Protein AF-A0A9P7EVM8-F1 (afdb_monomer_lite)

pLDDT: mean 77.23, std 13.48, range [41.94, 93.38]

Secondary structure (DSSP, 8-state):
-----PPP-----PPPPPHHHHHHHHSPPP--HHHHHHHH-TTS--GGGGGGGGSPSSP-PPPPP--HHHHHHHHHHHHHHTTTTS-----

Sequence (91 aa):
CKGSSKPPLISSQLPPLPRSLINLAVTSLPDGKLFHLASQSADNLDKSELPQWDNNPPYTMPPPSDTRAEVRFTENLVQVMHGRNSRLEKE

Organism: NCBI:txid1912936

Structure (mmCIF, N/CA/C/O backbone):
data_AF-A0A9P7EVM8-F1
#
_entry.id   AF-A0A9P7EVM8-F1
#
loop_
_atom_site.group_PDB
_atom_site.id
_atom_site.type_symbol
_atom_site.label_atom_id
_atom_site.label_alt_id
_atom_site.label_comp_id
_atom_site.label_asym_id
_atom_site.label_entity_id
_atom_site.label_seq_id
_atom_site.pdbx_PDB_ins_code
_atom_site.Cartn_x
_atom_site.Cartn_y
_atom_site.Cartn_z
_atom_site.occupancy
_atom_site.B_iso_or_equiv
_atom_site.auth_seq_id
_atom_site.auth_comp_id
_atom_site.auth_asym_id
_atom_site.auth_atom_id
_atom_site.pdbx_PDB_model_num
ATOM 1 N N . CYS A 1 1 ? 28.439 -46.772 -9.114 1.00 50.81 1 CYS A N 1
ATOM 2 C CA . CYS A 1 1 ? 28.223 -45.476 -8.437 1.00 50.81 1 CYS A CA 1
ATOM 3 C C . CYS A 1 1 ? 27.389 -44.568 -9.324 1.00 50.81 1 CYS A C 1
ATOM 5 O O . CYS A 1 1 ? 27.890 -44.169 -10.364 1.00 50.81 1 CYS A O 1
ATOM 7 N N . LYS A 1 2 ? 26.141 -44.287 -8.948 1.00 45.75 2 LYS A N 1
ATOM 8 C CA . LYS A 1 2 ? 25.384 -43.081 -9.326 1.00 45.75 2 LYS A CA 1
ATOM 9 C C . LYS A 1 2 ? 24.104 -43.111 -8.493 1.00 45.75 2 LYS A C 1
ATOM 11 O O . LYS A 1 2 ? 23.111 -43.721 -8.870 1.00 45.75 2 LYS A O 1
ATOM 16 N N . GLY A 1 3 ? 24.220 -42.586 -7.274 1.00 46.84 3 GLY A N 1
ATOM 17 C CA . GLY A 1 3 ? 23.095 -42.419 -6.365 1.00 46.84 3 GLY A CA 1
ATOM 18 C C . GLY A 1 3 ? 22.134 -41.404 -6.966 1.00 46.84 3 GLY A C 1
ATOM 19 O O . GLY A 1 3 ? 22.523 -40.276 -7.254 1.00 46.84 3 GLY A O 1
ATOM 20 N N . SER A 1 4 ? 20.900 -41.831 -7.207 1.00 51.25 4 SER A N 1
ATOM 21 C CA . SER A 1 4 ? 19.831 -40.951 -7.655 1.00 51.25 4 SER A CA 1
ATOM 22 C C . SER A 1 4 ? 19.252 -40.260 -6.422 1.00 51.25 4 SER A C 1
ATOM 24 O O . SER A 1 4 ? 18.339 -40.775 -5.779 1.00 51.25 4 SER A O 1
ATOM 26 N N . SER A 1 5 ? 19.829 -39.119 -6.049 1.00 55.28 5 SER A N 1
ATOM 27 C CA . SER A 1 5 ? 19.351 -38.284 -4.945 1.00 55.28 5 SER A CA 1
ATOM 28 C C . SER A 1 5 ? 18.055 -37.590 -5.361 1.00 55.28 5 SER A C 1
ATOM 30 O O . SER A 1 5 ? 18.067 -36.479 -5.886 1.00 55.28 5 SER A O 1
ATOM 32 N N . LYS A 1 6 ? 16.919 -38.267 -5.179 1.00 59.28 6 LYS A N 1
ATOM 33 C CA . LYS A 1 6 ? 15.597 -37.643 -5.285 1.00 59.28 6 LYS A CA 1
ATOM 34 C C . LYS A 1 6 ? 15.477 -36.633 -4.130 1.00 59.28 6 LYS A C 1
ATOM 36 O O . LYS A 1 6 ? 15.638 -37.056 -2.984 1.00 59.28 6 LYS A O 1
ATOM 41 N N . PRO A 1 7 ? 15.249 -35.331 -4.380 1.00 59.38 7 PRO A N 1
ATOM 42 C CA . PRO A 1 7 ? 15.039 -34.385 -3.291 1.00 59.38 7 PRO A CA 1
ATOM 43 C C . PRO A 1 7 ? 13.784 -34.808 -2.511 1.00 59.38 7 PRO A C 1
ATOM 45 O O . PRO A 1 7 ? 12.844 -35.338 -3.119 1.00 59.38 7 PRO A O 1
ATOM 48 N N . PRO A 1 8 ? 13.754 -34.635 -1.179 1.00 52.78 8 PRO A N 1
ATOM 49 C CA . PRO A 1 8 ? 12.574 -34.975 -0.407 1.00 52.78 8 PRO A CA 1
ATOM 50 C C . PRO A 1 8 ? 11.420 -34.104 -0.905 1.00 52.78 8 PRO A C 1
ATOM 52 O O . PRO A 1 8 ? 11.534 -32.881 -0.974 1.00 52.78 8 PRO A O 1
ATOM 55 N N . LEU A 1 9 ? 10.306 -34.744 -1.265 1.00 55.34 9 LEU A N 1
ATOM 56 C CA . LEU A 1 9 ? 9.017 -34.076 -1.385 1.00 55.34 9 LEU A CA 1
ATOM 57 C C . LEU A 1 9 ? 8.674 -33.581 0.018 1.00 55.34 9 LEU A C 1
ATOM 59 O O . LEU A 1 9 ? 8.099 -34.314 0.821 1.00 55.34 9 LEU A O 1
ATOM 63 N N . ILE A 1 10 ? 9.098 -32.360 0.342 1.00 58.06 10 ILE A N 1
ATOM 64 C CA . ILE A 1 10 ? 8.595 -31.640 1.500 1.00 58.06 10 ILE A CA 1
ATOM 65 C C . ILE A 1 10 ? 7.122 -31.414 1.183 1.00 58.06 10 ILE A C 1
ATOM 67 O O . ILE A 1 10 ? 6.754 -30.495 0.457 1.00 58.06 10 ILE A O 1
ATOM 71 N N . SER A 1 11 ? 6.281 -32.324 1.666 1.00 55.25 11 SER A N 1
ATOM 72 C CA . SER A 1 11 ? 4.854 -32.098 1.782 1.00 55.25 11 SER A CA 1
ATOM 73 C C . SER A 1 11 ? 4.697 -30.970 2.790 1.00 55.25 11 SER A C 1
ATOM 75 O O . SER A 1 11 ? 4.551 -31.204 3.988 1.00 55.25 11 SER A O 1
ATOM 77 N N . SER A 1 12 ? 4.795 -29.733 2.309 1.00 59.34 12 SER A N 1
ATOM 78 C CA . SER A 1 12 ? 4.411 -28.540 3.042 1.00 59.34 12 SER A CA 1
ATOM 79 C C . SER A 1 12 ? 2.892 -28.569 3.186 1.00 59.34 12 SER A C 1
ATOM 81 O O . SER A 1 12 ? 2.168 -27.852 2.496 1.00 59.34 12 SER A O 1
ATOM 83 N N . GLN A 1 13 ? 2.395 -29.447 4.057 1.00 62.31 13 GLN A N 1
ATOM 84 C CA . GLN A 1 13 ? 1.069 -29.291 4.626 1.00 62.31 13 GLN A CA 1
ATOM 85 C C . GLN A 1 13 ? 1.137 -28.032 5.480 1.00 62.31 13 GLN A C 1
ATOM 87 O O . GLN A 1 13 ? 1.447 -28.073 6.669 1.00 62.31 13 GLN A O 1
ATOM 92 N N . LEU A 1 14 ? 0.923 -26.890 4.826 1.00 65.06 14 LEU A N 1
ATOM 93 C CA . LEU A 1 14 ? 0.590 -25.659 5.512 1.00 65.06 14 LEU A CA 1
ATOM 94 C C . LEU A 1 14 ? -0.579 -25.990 6.445 1.00 65.06 14 LEU A C 1
ATOM 96 O O . LEU A 1 14 ? -1.544 -26.625 5.999 1.00 65.06 14 LEU A O 1
ATOM 100 N N . PRO A 1 15 ? -0.488 -25.636 7.735 1.00 76.50 15 PRO A N 1
ATOM 101 C CA . PRO A 1 15 ? -1.587 -25.872 8.649 1.00 76.50 15 PRO A CA 1
ATOM 102 C C . PRO A 1 15 ? -2.848 -25.208 8.079 1.00 76.50 15 PRO A C 1
ATOM 104 O O . PRO A 1 15 ? -2.762 -24.104 7.531 1.00 76.50 15 PRO A O 1
ATOM 107 N N . PRO A 1 16 ? -4.012 -25.876 8.155 1.00 80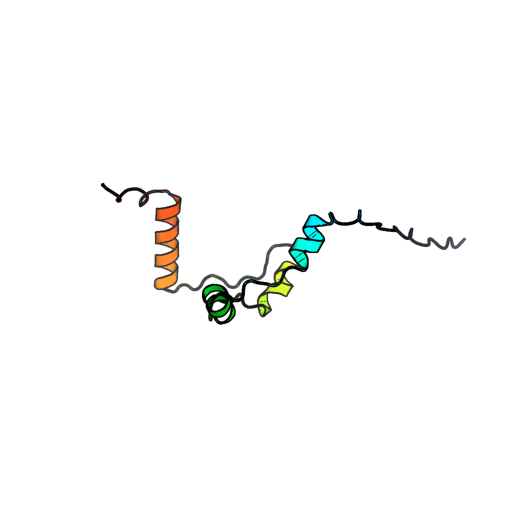.69 16 PRO A N 1
ATOM 108 C CA . PRO A 1 16 ? -5.242 -25.337 7.598 1.00 80.69 16 PRO A CA 1
ATOM 109 C C . PRO A 1 16 ? -5.528 -23.969 8.216 1.00 80.69 16 PRO A C 1
ATOM 111 O O . PRO A 1 16 ? -5.504 -23.808 9.438 1.00 80.69 16 PRO A O 1
ATOM 114 N N . LEU A 1 17 ? -5.778 -22.980 7.355 1.00 85.25 17 LEU A N 1
ATOM 115 C CA . LEU A 1 17 ? -6.061 -21.616 7.785 1.00 85.25 17 LEU A CA 1
ATOM 116 C C . LEU A 1 17 ? -7.286 -21.604 8.716 1.00 85.25 17 LEU A C 1
ATOM 118 O O . LEU A 1 17 ? -8.277 -22.291 8.442 1.00 85.25 17 LEU A O 1
ATOM 122 N N . PRO A 1 18 ? -7.257 -20.811 9.802 1.00 93.38 18 PRO A N 1
ATOM 123 C CA . PRO A 1 18 ? -8.424 -20.590 10.642 1.00 93.38 18 PRO A CA 1
ATOM 124 C C . PRO A 1 18 ? -9.653 -20.213 9.809 1.00 93.38 18 PRO A C 1
ATOM 126 O O . PRO A 1 18 ? -9.589 -19.334 8.949 1.00 93.38 18 PRO A O 1
ATOM 129 N N . ARG A 1 19 ? -10.801 -20.838 10.096 1.00 89.69 19 ARG A N 1
ATOM 130 C CA . ARG A 1 19 ? -12.060 -20.566 9.374 1.00 89.69 19 ARG A CA 1
ATOM 131 C C . ARG A 1 19 ? -12.459 -19.089 9.416 1.00 89.69 19 ARG A C 1
ATOM 133 O O . ARG A 1 19 ? -13.038 -18.597 8.460 1.00 89.69 19 ARG A O 1
ATOM 140 N N . SER A 1 20 ? -12.123 -18.379 10.492 1.00 91.81 20 SER A N 1
ATOM 141 C CA . SER A 1 20 ? -12.339 -16.933 10.614 1.00 91.81 20 SER A CA 1
ATOM 142 C C . SER A 1 20 ? -11.593 -16.133 9.545 1.00 91.81 20 SER A C 1
ATOM 144 O O . SER A 1 20 ? -12.171 -15.219 8.967 1.00 91.81 20 SER A O 1
ATOM 146 N N . LEU A 1 21 ? -10.346 -16.503 9.241 1.00 88.94 21 LEU A N 1
ATOM 147 C CA . LEU A 1 21 ? -9.552 -15.868 8.189 1.00 88.94 21 LEU A CA 1
ATOM 148 C C . LEU A 1 21 ? -10.102 -16.187 6.804 1.00 88.94 21 LEU A C 1
ATOM 150 O O . LEU A 1 21 ? -10.186 -15.295 5.970 1.00 88.94 21 LEU A O 1
ATOM 154 N N . ILE A 1 22 ? -10.522 -17.433 6.576 1.00 91.00 22 ILE A N 1
ATOM 155 C CA . ILE A 1 22 ? -11.158 -17.821 5.312 1.00 91.00 22 ILE A CA 1
ATOM 156 C C . ILE A 1 22 ? -12.433 -17.002 5.103 1.00 91.00 22 ILE A C 1
ATOM 158 O O . ILE A 1 22 ? -12.599 -16.399 4.049 1.00 91.00 22 ILE A O 1
ATOM 162 N N . ASN A 1 23 ? -13.291 -16.918 6.122 1.00 93.12 23 ASN A N 1
ATOM 163 C CA . ASN A 1 23 ? -14.535 -16.153 6.062 1.00 93.12 23 ASN A CA 1
ATOM 164 C C . ASN A 1 23 ? -14.280 -14.665 5.788 1.00 93.12 23 ASN A C 1
ATOM 166 O O . ASN A 1 23 ? -14.981 -14.074 4.977 1.00 93.12 23 ASN A O 1
ATOM 170 N N . LEU A 1 24 ? -13.257 -14.079 6.414 1.00 90.62 24 LEU A N 1
ATOM 171 C CA . LEU A 1 24 ? -12.874 -12.684 6.190 1.00 90.62 24 LEU A CA 1
ATOM 172 C C . LEU A 1 24 ? -12.251 -12.453 4.802 1.00 90.62 24 LEU A C 1
ATOM 174 O O . LEU A 1 24 ? -12.419 -11.392 4.212 1.00 90.62 24 LEU A O 1
ATOM 178 N N . ALA A 1 25 ? -11.554 -13.442 4.246 1.00 90.31 25 ALA A N 1
ATOM 179 C CA . ALA A 1 25 ? -10.998 -13.345 2.899 1.00 90.31 25 ALA A CA 1
ATOM 180 C C . ALA A 1 25 ? -12.074 -13.445 1.803 1.00 90.31 25 ALA A C 1
ATOM 182 O O . ALA A 1 25 ? -11.884 -12.906 0.716 1.00 90.31 25 ALA A O 1
ATOM 183 N N . VAL A 1 26 ? -13.193 -14.129 2.076 1.00 92.44 26 VAL A N 1
ATOM 184 C CA . VAL A 1 26 ? -14.304 -14.283 1.118 1.00 92.44 26 VAL A CA 1
ATOM 185 C C . VAL A 1 26 ? -15.429 -13.267 1.312 1.00 92.44 26 VAL A C 1
ATOM 187 O O . VAL A 1 26 ? -16.334 -13.209 0.480 1.00 92.44 26 VAL A O 1
ATOM 190 N N . THR A 1 27 ? -15.411 -12.467 2.384 1.00 93.12 27 THR A N 1
ATOM 191 C CA . THR A 1 27 ? -16.376 -11.373 2.537 1.00 93.12 27 THR A CA 1
ATOM 192 C C . THR A 1 27 ? -16.215 -10.357 1.415 1.00 93.12 27 THR A C 1
ATOM 194 O O . THR A 1 27 ? -15.104 -9.934 1.097 1.00 93.12 27 THR A O 1
ATOM 197 N N . SER A 1 28 ? -17.339 -9.958 0.821 1.00 89.44 28 SER A N 1
ATOM 198 C CA . SER A 1 28 ? -17.365 -8.930 -0.214 1.00 89.44 28 SER A CA 1
ATOM 199 C C . SER A 1 28 ? -16.770 -7.625 0.304 1.00 89.44 28 SER A C 1
ATOM 201 O O . SER A 1 28 ? -16.978 -7.244 1.458 1.00 89.44 28 SER A O 1
ATOM 203 N N . LEU A 1 29 ? -16.035 -6.937 -0.568 1.00 84.44 29 LEU A N 1
ATOM 204 C CA . LEU A 1 29 ? -15.517 -5.614 -0.253 1.00 84.44 29 LEU A CA 1
ATOM 205 C C . LEU A 1 29 ? -16.679 -4.625 -0.054 1.00 84.44 29 LEU A C 1
ATOM 207 O O . LEU A 1 29 ? -17.737 -4.805 -0.663 1.00 84.44 29 LEU A O 1
ATOM 211 N N . PRO A 1 30 ? -16.496 -3.585 0.775 1.00 85.25 30 PRO A N 1
ATOM 212 C CA . PRO A 1 30 ? -17.512 -2.557 0.961 1.00 85.25 30 PRO A CA 1
ATOM 213 C C . PRO A 1 30 ? -17.838 -1.867 -0.369 1.00 85.25 30 PRO A C 1
ATOM 215 O O . PRO A 1 30 ? -16.932 -1.441 -1.079 1.00 85.25 30 PRO A O 1
ATOM 218 N N . ASP A 1 31 ? -19.119 -1.675 -0.673 1.00 87.12 31 ASP A N 1
ATOM 219 C CA . ASP A 1 31 ? -19.611 -0.941 -1.855 1.00 87.12 31 ASP A CA 1
ATOM 220 C C . ASP A 1 31 ? -19.798 0.567 -1.583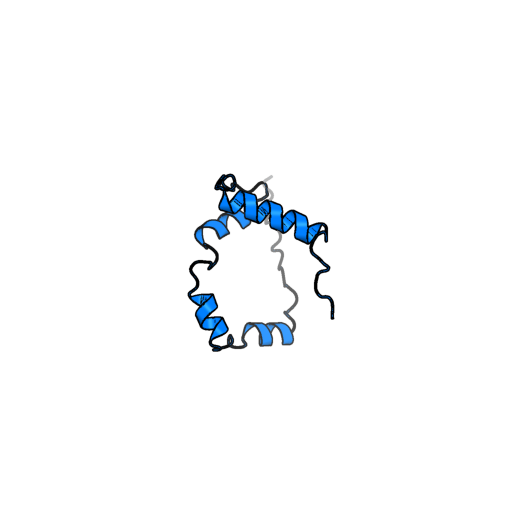 1.00 87.12 31 ASP A C 1
ATOM 222 O O . ASP A 1 31 ? -20.504 1.294 -2.282 1.00 87.12 31 ASP A O 1
ATOM 226 N N . GLY A 1 32 ? -19.153 1.061 -0.526 1.00 89.50 32 GLY A N 1
ATOM 227 C CA . GLY A 1 32 ? -19.284 2.440 -0.090 1.00 89.50 32 GLY A CA 1
ATOM 228 C C . GLY A 1 32 ? -18.682 3.433 -1.084 1.00 89.50 32 GLY A C 1
ATOM 229 O O . GLY A 1 32 ? -17.682 3.173 -1.755 1.00 89.50 32 GLY A O 1
ATOM 230 N N . LYS A 1 33 ? -19.226 4.654 -1.091 1.00 88.88 33 LYS A N 1
ATOM 231 C CA . LYS A 1 33 ? -18.723 5.773 -1.906 1.00 88.88 33 LYS A CA 1
ATOM 232 C C . LYS A 1 33 ? -17.210 5.985 -1.762 1.00 88.88 33 LYS A C 1
ATOM 234 O O . LYS A 1 33 ? -16.534 6.223 -2.756 1.00 88.88 33 LYS A O 1
ATOM 239 N N . LEU A 1 34 ? -16.679 5.896 -0.540 1.00 85.25 34 LEU A N 1
ATOM 240 C CA . LEU A 1 34 ? -15.244 6.057 -0.284 1.00 85.25 34 LEU A CA 1
ATOM 241 C C . LEU A 1 34 ? -14.408 4.965 -0.954 1.00 85.25 34 LEU A C 1
ATOM 243 O O . LEU A 1 34 ? -13.365 5.276 -1.515 1.00 85.25 34 LEU A O 1
ATOM 247 N N . PHE A 1 35 ? -14.881 3.716 -0.941 1.00 84.81 35 PHE A N 1
ATOM 248 C CA . PHE A 1 35 ? -14.197 2.605 -1.598 1.00 84.81 35 PHE A CA 1
ATOM 249 C C . PHE A 1 35 ? -14.128 2.829 -3.112 1.00 84.81 35 PHE A C 1
ATOM 251 O O . PHE A 1 35 ? -13.062 2.698 -3.708 1.00 84.81 35 PHE A O 1
ATOM 258 N N . HIS A 1 36 ? -15.230 3.272 -3.723 1.00 86.50 36 HIS A N 1
ATOM 259 C CA . HIS A 1 36 ? -15.252 3.601 -5.147 1.00 86.50 36 HIS A CA 1
ATOM 260 C C . HIS A 1 36 ? -14.332 4.770 -5.505 1.00 86.50 36 HIS A C 1
ATOM 262 O O . HIS A 1 36 ? -13.557 4.658 -6.454 1.00 86.50 36 HIS A O 1
ATOM 268 N N . LEU A 1 37 ? -14.367 5.859 -4.732 1.00 86.50 37 LEU A N 1
ATOM 269 C CA . LEU A 1 37 ? -13.481 7.006 -4.949 1.00 86.50 37 LEU A CA 1
ATOM 270 C C . LEU A 1 37 ? -12.008 6.618 -4.801 1.00 86.50 37 LEU A C 1
ATOM 272 O O . LEU A 1 37 ? -11.197 6.996 -5.641 1.00 86.50 37 LEU A O 1
ATOM 276 N N . ALA A 1 38 ? -11.673 5.822 -3.784 1.00 83.88 38 ALA A N 1
ATOM 277 C CA . ALA A 1 38 ? -10.324 5.302 -3.602 1.00 83.88 38 ALA A CA 1
ATOM 278 C C . ALA A 1 38 ? -9.912 4.407 -4.779 1.00 83.88 38 ALA A C 1
ATOM 280 O O . ALA A 1 38 ? -8.848 4.604 -5.344 1.00 83.88 38 ALA A O 1
ATOM 281 N N . SER A 1 39 ? -10.781 3.501 -5.239 1.00 80.62 39 SER A N 1
ATOM 282 C CA . SER A 1 39 ? -10.486 2.599 -6.367 1.00 80.62 39 SER A CA 1
ATOM 283 C C . SER A 1 39 ? -10.283 3.297 -7.720 1.00 80.62 39 SER A C 1
ATOM 285 O O . SER A 1 39 ? -9.785 2.676 -8.655 1.00 80.62 39 SER A O 1
ATOM 287 N N . GLN A 1 40 ? -10.680 4.569 -7.831 1.00 81.62 40 GLN A N 1
ATOM 288 C CA . GLN A 1 40 ? -10.568 5.383 -9.045 1.00 81.62 40 GLN A CA 1
ATOM 289 C C . GLN A 1 40 ? -9.573 6.542 -8.899 1.00 81.62 40 GLN A C 1
ATOM 291 O O . GLN A 1 40 ? -9.378 7.290 -9.857 1.00 81.62 40 GLN A O 1
ATOM 296 N N . SER A 1 41 ? -8.963 6.734 -7.724 1.00 78.88 41 SER A N 1
ATOM 297 C CA . SER A 1 41 ? -8.001 7.815 -7.518 1.00 78.88 41 SER A CA 1
ATOM 298 C C . SER A 1 41 ? -6.779 7.650 -8.428 1.00 78.88 41 SER A C 1
ATOM 300 O O . SER A 1 41 ? -6.328 6.540 -8.710 1.00 78.88 41 SER A O 1
ATOM 302 N N . ALA A 1 42 ? -6.227 8.771 -8.890 1.00 66.62 42 ALA A N 1
ATOM 303 C CA . ALA A 1 42 ? -4.964 8.779 -9.629 1.00 66.62 42 ALA A CA 1
ATOM 304 C C . ALA A 1 42 ? -3.770 8.386 -8.737 1.00 66.62 42 ALA A C 1
ATOM 306 O O . ALA A 1 42 ? -2.757 7.927 -9.247 1.00 66.62 42 ALA A O 1
ATOM 307 N N . ASP A 1 43 ? -3.936 8.502 -7.415 1.00 69.25 43 ASP A N 1
ATOM 308 C CA . ASP A 1 43 ? -2.989 8.039 -6.394 1.00 69.25 43 ASP A CA 1
ATOM 309 C C . ASP A 1 43 ? -3.073 6.522 -6.149 1.00 69.25 43 ASP A C 1
ATOM 311 O O . ASP A 1 43 ? -2.472 6.005 -5.205 1.00 69.25 43 ASP A O 1
ATOM 315 N N . ASN A 1 44 ? -3.863 5.787 -6.942 1.00 66.12 44 ASN A N 1
ATOM 316 C CA . ASN A 1 44 ? -3.844 4.335 -6.877 1.00 66.12 44 ASN A CA 1
ATOM 317 C C . ASN A 1 44 ? -2.436 3.842 -7.186 1.00 66.12 44 ASN A C 1
ATOM 319 O O . ASN A 1 44 ? -1.883 4.163 -8.234 1.00 66.12 44 ASN A O 1
ATOM 323 N N . LEU A 1 45 ? -1.897 3.052 -6.252 1.00 66.75 45 LEU A N 1
ATOM 324 C CA . LEU A 1 45 ? -0.584 2.419 -6.334 1.00 66.75 45 LEU A CA 1
ATOM 325 C C . LEU A 1 45 ? -0.311 1.945 -7.760 1.00 66.75 45 LEU A C 1
ATOM 327 O O . LEU A 1 45 ? -1.043 1.095 -8.284 1.00 66.75 45 LEU A O 1
ATOM 331 N N . ASP A 1 46 ? 0.745 2.483 -8.366 1.00 72.06 46 ASP A N 1
ATOM 332 C CA . ASP A 1 46 ? 1.200 1.998 -9.654 1.00 72.06 46 ASP A CA 1
ATOM 333 C C . ASP A 1 46 ? 1.647 0.542 -9.494 1.00 72.06 46 ASP A C 1
ATOM 335 O O . ASP A 1 46 ? 2.642 0.215 -8.846 1.00 72.06 46 ASP A O 1
ATOM 339 N N . LYS A 1 47 ? 0.867 -0.363 -10.084 1.00 78.12 47 LYS A N 1
ATOM 340 C CA . LYS A 1 47 ? 1.137 -1.800 -10.025 1.00 78.12 47 LYS A CA 1
ATOM 341 C C . LYS A 1 47 ? 2.347 -2.190 -10.868 1.00 78.12 47 LYS A C 1
ATOM 343 O O . LYS A 1 47 ? 2.828 -3.311 -10.706 1.00 78.12 47 LYS A O 1
ATOM 348 N N . SER A 1 48 ? 2.830 -1.305 -11.745 1.00 78.44 48 SER A N 1
ATOM 349 C CA . SER A 1 48 ? 4.043 -1.531 -12.532 1.00 78.44 48 SER A CA 1
ATOM 350 C C . SER A 1 48 ? 5.280 -1.701 -11.642 1.00 78.44 48 SER A C 1
ATOM 352 O O . SER A 1 48 ? 6.202 -2.432 -12.001 1.00 78.44 48 SER A O 1
ATOM 354 N N . GLU A 1 49 ? 5.254 -1.108 -10.447 1.00 76.56 49 GLU A N 1
ATOM 355 C CA . GLU A 1 49 ? 6.347 -1.142 -9.483 1.00 76.56 49 GLU A CA 1
ATOM 356 C C . GLU A 1 49 ? 6.314 -2.364 -8.551 1.00 76.5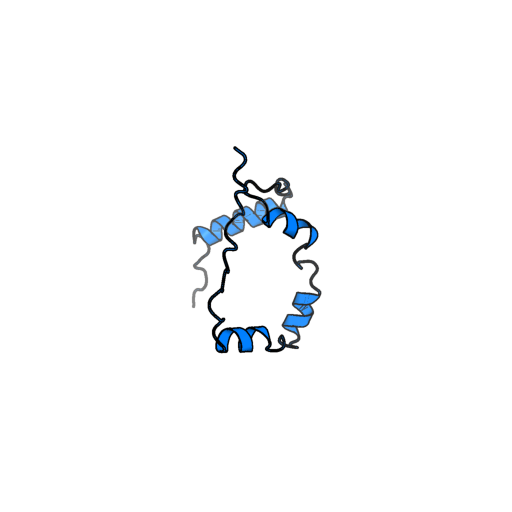6 49 GLU A C 1
ATOM 358 O O . GLU A 1 49 ? 7.330 -2.682 -7.938 1.00 76.56 49 GLU A O 1
ATOM 363 N N . LEU A 1 50 ? 5.193 -3.091 -8.452 1.00 81.62 50 LEU A N 1
ATOM 364 C CA . LEU A 1 50 ? 5.053 -4.239 -7.541 1.00 81.62 50 LEU A CA 1
ATOM 365 C C . LEU A 1 50 ? 6.077 -5.367 -7.764 1.00 81.62 50 LEU A C 1
ATOM 367 O O . LEU A 1 50 ? 6.580 -5.881 -6.764 1.00 81.62 50 LEU A O 1
ATOM 371 N N . PRO A 1 51 ? 6.456 -5.744 -9.006 1.00 85.19 51 PRO A N 1
ATOM 372 C CA . PRO A 1 51 ? 7.441 -6.805 -9.225 1.00 85.19 51 PRO A CA 1
ATOM 373 C C . PRO A 1 51 ? 8.808 -6.512 -8.596 1.00 85.19 51 PRO A C 1
ATOM 375 O O . PRO A 1 51 ? 9.591 -7.430 -8.355 1.00 85.19 51 PRO A O 1
ATOM 378 N N . GLN A 1 52 ? 9.129 -5.242 -8.320 1.00 82.88 52 GLN A N 1
ATOM 379 C CA . GLN A 1 52 ? 10.397 -4.901 -7.685 1.00 82.88 52 GLN A CA 1
ATOM 380 C C . GLN A 1 52 ? 10.445 -5.370 -6.218 1.00 82.88 52 GLN A C 1
ATOM 382 O O . GLN A 1 52 ? 11.532 -5.666 -5.728 1.00 82.88 52 GLN A O 1
ATOM 387 N N . TRP A 1 53 ? 9.293 -5.482 -5.538 1.00 82.50 53 TRP A N 1
ATOM 388 C CA . TRP A 1 53 ? 9.196 -5.895 -4.129 1.00 82.50 53 TRP A CA 1
ATOM 389 C C . TRP A 1 53 ? 9.396 -7.400 -3.921 1.00 82.50 53 TRP A C 1
ATOM 391 O O . TRP A 1 53 ? 9.679 -7.823 -2.804 1.00 82.50 53 TRP A O 1
ATOM 401 N N . ASP A 1 54 ? 9.308 -8.198 -4.989 1.00 88.56 54 ASP A N 1
ATOM 402 C CA . ASP A 1 54 ? 9.657 -9.624 -4.959 1.00 88.56 54 ASP A CA 1
ATOM 403 C C . ASP A 1 54 ? 11.183 -9.851 -4.912 1.00 88.56 54 ASP A C 1
ATOM 405 O O . ASP A 1 54 ? 11.646 -10.964 -4.651 1.00 88.56 54 ASP A O 1
ATOM 409 N N . ASN A 1 55 ? 11.984 -8.809 -5.170 1.00 86.31 55 ASN A N 1
ATOM 410 C CA . ASN A 1 55 ? 13.443 -8.878 -5.140 1.00 86.31 55 ASN A CA 1
ATOM 411 C C . ASN A 1 55 ? 13.999 -8.516 -3.758 1.00 86.31 55 ASN A C 1
ATOM 413 O O . ASN A 1 55 ? 13.397 -7.771 -2.990 1.00 86.31 55 ASN A O 1
ATOM 417 N N . ASN A 1 56 ? 15.204 -9.003 -3.452 1.00 84.62 56 ASN A N 1
ATOM 418 C CA . ASN A 1 56 ? 15.909 -8.585 -2.243 1.00 84.62 56 ASN A CA 1
ATOM 419 C C . ASN A 1 56 ? 16.361 -7.117 -2.362 1.00 84.62 56 ASN A C 1
ATOM 421 O O . ASN A 1 56 ? 16.790 -6.705 -3.442 1.00 84.62 56 ASN A O 1
ATOM 425 N N . PRO A 1 57 ? 16.329 -6.339 -1.264 1.00 84.25 57 PRO A N 1
ATOM 426 C CA . PRO A 1 57 ? 16.818 -4.965 -1.271 1.00 84.25 57 PRO A CA 1
ATOM 427 C C . PRO A 1 57 ? 18.314 -4.897 -1.649 1.00 84.25 57 PRO A C 1
ATOM 429 O O . PRO A 1 57 ? 19.057 -5.845 -1.373 1.00 84.25 57 PRO A O 1
ATOM 432 N N . PRO A 1 58 ? 18.788 -3.770 -2.218 1.00 86.69 58 PRO A N 1
ATOM 433 C CA . PRO A 1 58 ? 18.079 -2.496 -2.378 1.00 86.69 58 PRO A CA 1
ATOM 434 C C . PRO A 1 58 ? 17.179 -2.435 -3.625 1.00 86.69 58 PRO A C 1
ATOM 436 O O . PRO A 1 58 ? 17.561 -2.878 -4.705 1.00 86.69 58 PRO A O 1
ATOM 439 N N . TYR A 1 59 ? 15.993 -1.837 -3.478 1.00 83.75 59 TYR A N 1
ATOM 440 C CA . TYR A 1 59 ? 15.070 -1.609 -4.592 1.00 83.75 59 TYR A CA 1
ATOM 441 C C . TYR A 1 59 ? 15.591 -0.514 -5.525 1.00 83.75 59 TYR A C 1
ATOM 443 O O . TYR A 1 59 ? 16.201 0.461 -5.080 1.00 83.75 59 TYR A O 1
ATOM 451 N N . THR A 1 60 ? 15.324 -0.659 -6.823 1.00 79.56 60 THR A N 1
ATOM 452 C CA . THR A 1 60 ? 15.687 0.354 -7.822 1.00 79.56 60 THR A CA 1
ATOM 453 C C . THR A 1 60 ? 14.621 1.443 -7.829 1.00 79.56 60 THR A C 1
ATOM 455 O O . THR A 1 60 ? 13.773 1.487 -8.712 1.00 79.56 60 THR A O 1
ATOM 458 N N . MET A 1 61 ? 14.642 2.311 -6.818 1.00 74.69 61 MET A N 1
ATOM 459 C CA . MET A 1 61 ? 13.774 3.485 -6.793 1.00 74.69 61 MET A CA 1
ATOM 460 C C . MET A 1 61 ? 14.450 4.653 -7.519 1.00 74.69 61 MET A C 1
ATOM 462 O O . MET A 1 61 ? 15.641 4.898 -7.290 1.00 74.69 61 MET A O 1
ATOM 466 N N . PRO A 1 62 ? 13.726 5.397 -8.374 1.00 74.88 62 PRO A N 1
ATOM 467 C CA . PRO A 1 62 ? 14.238 6.661 -8.873 1.00 74.88 62 PRO A CA 1
ATOM 468 C C . PRO A 1 62 ? 14.490 7.613 -7.691 1.00 74.88 62 PRO A C 1
ATOM 470 O O . PRO A 1 62 ? 13.791 7.539 -6.675 1.00 74.88 62 PRO A O 1
ATOM 473 N N . PRO A 1 63 ? 15.484 8.512 -7.794 1.00 76.81 63 PRO A N 1
ATOM 474 C CA . PRO A 1 63 ? 15.653 9.555 -6.797 1.00 76.81 63 PRO A CA 1
ATOM 475 C C . PRO A 1 63 ? 14.362 10.385 -6.697 1.00 76.81 63 PRO A C 1
ATOM 477 O O . PRO A 1 63 ? 13.701 10.605 -7.719 1.00 76.81 63 PRO A O 1
ATOM 480 N N . PRO A 1 64 ? 13.989 10.836 -5.485 1.00 74.94 64 PRO A N 1
ATOM 481 C CA . PRO A 1 64 ? 12.807 11.664 -5.305 1.00 74.94 64 PRO A CA 1
ATOM 482 C C . PRO A 1 64 ? 12.900 12.908 -6.189 1.00 74.94 64 PRO A C 1
ATOM 484 O O . PRO A 1 64 ? 13.984 13.435 -6.447 1.00 74.94 64 PRO A O 1
ATOM 487 N N . SER A 1 65 ? 11.750 13.368 -6.680 1.00 77.31 65 SER A N 1
ATOM 488 C CA . SER A 1 65 ? 11.715 14.552 -7.530 1.00 77.31 65 SER A CA 1
ATOM 489 C C . SER A 1 65 ? 12.187 15.774 -6.736 1.00 77.31 65 SER A C 1
ATOM 491 O O . SER A 1 65 ? 11.610 16.092 -5.700 1.00 77.31 65 SER A O 1
ATOM 493 N N . ASP A 1 66 ? 13.180 16.509 -7.239 1.00 81.44 66 ASP A N 1
ATOM 494 C CA . ASP A 1 66 ? 13.692 17.746 -6.617 1.00 81.44 66 ASP A CA 1
ATOM 495 C C . ASP A 1 66 ? 12.748 18.948 -6.832 1.00 81.44 66 ASP A C 1
ATOM 497 O O . ASP A 1 66 ? 13.144 20.109 -6.977 1.00 81.44 66 ASP A O 1
ATOM 501 N N . THR A 1 67 ? 11.443 18.684 -6.902 1.00 89.94 67 THR A N 1
ATOM 502 C CA . THR A 1 67 ? 10.458 19.745 -7.058 1.00 89.94 67 THR A CA 1
ATOM 503 C C . THR A 1 67 ? 10.342 20.533 -5.758 1.00 89.94 67 THR A C 1
ATOM 505 O O . THR A 1 67 ? 10.363 19.993 -4.654 1.00 89.94 67 THR A O 1
ATOM 508 N N . ARG A 1 68 ? 10.134 21.848 -5.875 1.00 88.56 68 ARG A N 1
ATOM 509 C CA . ARG A 1 68 ? 9.927 22.723 -4.709 1.00 88.56 68 ARG A CA 1
ATOM 510 C C . ARG A 1 68 ? 8.752 22.270 -3.827 1.00 88.56 68 ARG A C 1
ATOM 512 O O . ARG A 1 68 ? 8.736 22.566 -2.634 1.00 88.56 68 ARG A O 1
ATOM 519 N N . ALA A 1 69 ? 7.760 21.604 -4.421 1.00 87.81 69 ALA A N 1
ATOM 520 C CA . ALA A 1 69 ? 6.623 21.038 -3.706 1.00 87.81 69 ALA A CA 1
ATOM 521 C C . ALA A 1 69 ? 7.046 19.847 -2.835 1.00 87.81 69 ALA A C 1
ATOM 523 O O . ALA A 1 69 ? 6.725 19.838 -1.649 1.00 87.81 69 ALA A O 1
ATOM 524 N N . GLU A 1 70 ? 7.821 18.917 -3.394 1.00 87.00 70 GLU A N 1
ATOM 525 C CA . GLU A 1 70 ? 8.308 17.723 -2.694 1.00 87.00 70 GLU A CA 1
ATOM 526 C C . GLU A 1 70 ? 9.258 18.074 -1.542 1.00 87.00 70 GLU A C 1
ATOM 528 O O . GLU A 1 70 ? 9.132 17.551 -0.433 1.00 87.00 70 GLU A O 1
ATOM 533 N N . VAL A 1 71 ? 10.149 19.046 -1.766 1.00 88.38 71 VAL A N 1
ATOM 534 C CA . VAL A 1 71 ? 11.045 19.577 -0.725 1.00 88.38 71 VAL A CA 1
ATOM 535 C C . VAL A 1 71 ? 10.229 20.127 0.447 1.00 88.38 71 VAL A C 1
ATOM 537 O O . VAL A 1 71 ? 10.444 19.742 1.595 1.00 88.38 71 VAL A O 1
ATOM 540 N N . ARG A 1 72 ? 9.226 20.970 0.162 1.00 90.19 72 ARG A N 1
ATOM 541 C CA . ARG A 1 72 ? 8.353 21.546 1.195 1.00 90.19 72 ARG A CA 1
ATOM 54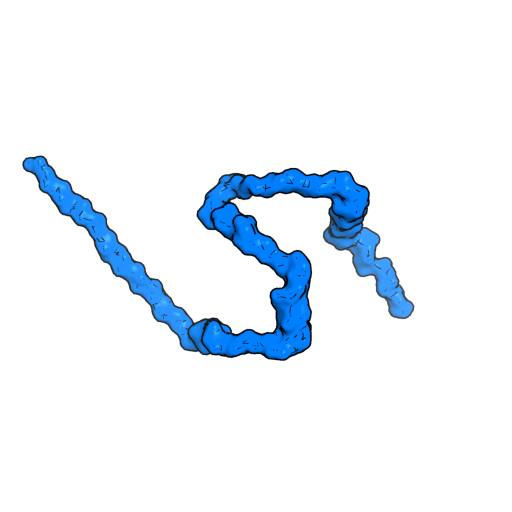2 C C . ARG A 1 72 ? 7.531 20.474 1.913 1.00 90.19 72 ARG A C 1
ATOM 544 O O . ARG A 1 72 ? 7.330 20.568 3.123 1.00 90.19 72 ARG A O 1
ATOM 551 N N . PHE A 1 73 ? 7.021 19.484 1.183 1.00 86.50 73 PHE A N 1
ATOM 552 C CA . PHE A 1 73 ? 6.284 18.365 1.765 1.00 86.50 73 PHE A CA 1
ATOM 553 C C . PHE A 1 73 ? 7.159 17.596 2.759 1.00 86.50 73 PHE A C 1
ATOM 555 O O . PHE A 1 73 ? 6.760 17.407 3.910 1.00 86.50 73 PHE A O 1
ATOM 562 N N . THR A 1 74 ? 8.376 17.245 2.347 1.00 88.00 74 THR A N 1
ATOM 563 C CA . THR A 1 74 ? 9.345 16.526 3.181 1.00 88.00 74 THR A CA 1
ATOM 564 C C . THR A 1 74 ? 9.718 17.334 4.423 1.00 88.00 74 THR A C 1
ATOM 566 O O . THR A 1 74 ? 9.689 16.807 5.535 1.00 88.00 74 THR A O 1
ATOM 569 N N . GLU A 1 75 ? 9.993 18.633 4.275 1.00 89.00 75 GLU A N 1
ATOM 570 C CA . GLU A 1 75 ? 10.259 19.530 5.405 1.00 89.00 75 GLU A CA 1
ATOM 571 C C . GLU A 1 75 ? 9.091 19.558 6.399 1.00 89.00 75 GLU A C 1
ATOM 573 O O . GLU A 1 75 ? 9.298 19.401 7.604 1.00 89.00 75 GLU A O 1
ATOM 578 N N . ASN A 1 76 ? 7.859 19.706 5.909 1.00 88.00 76 ASN A N 1
ATOM 579 C CA . ASN A 1 76 ? 6.663 19.719 6.750 1.00 88.00 76 ASN A CA 1
ATOM 580 C C . ASN A 1 76 ? 6.473 18.393 7.492 1.00 88.00 76 ASN A C 1
ATOM 582 O O . ASN A 1 76 ? 6.198 18.401 8.695 1.00 88.00 76 ASN A O 1
ATOM 586 N N . LEU A 1 77 ? 6.653 17.264 6.801 1.00 87.69 77 LEU A N 1
ATOM 587 C CA . LEU A 1 77 ? 6.565 15.936 7.400 1.00 87.69 77 LEU A CA 1
ATOM 588 C C . LEU A 1 77 ? 7.596 15.779 8.521 1.00 87.69 77 LEU A C 1
ATOM 590 O O . LEU A 1 77 ? 7.252 15.339 9.616 1.00 87.69 77 LEU A O 1
ATOM 594 N N . VAL A 1 78 ? 8.836 16.223 8.295 1.00 88.69 78 VAL A N 1
ATOM 595 C CA . VAL A 1 78 ? 9.881 16.243 9.326 1.00 88.69 78 VAL A CA 1
ATOM 596 C C . VAL A 1 78 ? 9.432 17.071 10.533 1.00 88.69 78 VAL A C 1
ATOM 598 O O . VAL A 1 78 ? 9.553 16.590 11.659 1.00 88.69 78 VAL A O 1
ATOM 601 N N . GLN A 1 79 ? 8.864 18.268 10.349 1.00 88.31 79 GLN A N 1
ATOM 602 C CA . GLN A 1 79 ? 8.376 19.078 11.479 1.00 88.31 79 GLN A CA 1
ATOM 603 C C . GLN A 1 79 ? 7.248 18.386 12.265 1.00 88.31 79 GLN A C 1
ATOM 605 O O . GLN A 1 79 ? 7.232 18.463 13.497 1.00 88.31 79 GLN A O 1
ATOM 610 N N . VAL A 1 80 ? 6.329 17.698 11.576 1.00 85.62 80 VAL A N 1
ATOM 611 C CA . VAL A 1 80 ? 5.238 16.925 12.198 1.00 85.62 80 VAL A CA 1
ATOM 612 C C . VAL A 1 80 ? 5.788 15.740 12.991 1.00 85.62 80 VAL A C 1
ATOM 614 O O . VAL A 1 80 ? 5.438 15.585 14.157 1.00 85.62 80 VAL A O 1
ATOM 617 N N . MET A 1 81 ? 6.701 14.955 12.413 1.00 85.19 81 MET A N 1
ATOM 618 C CA . MET A 1 81 ? 7.299 13.790 13.081 1.00 85.19 81 MET A CA 1
ATOM 619 C C . MET A 1 81 ? 8.148 14.176 14.297 1.00 85.19 81 MET A C 1
ATOM 621 O O . MET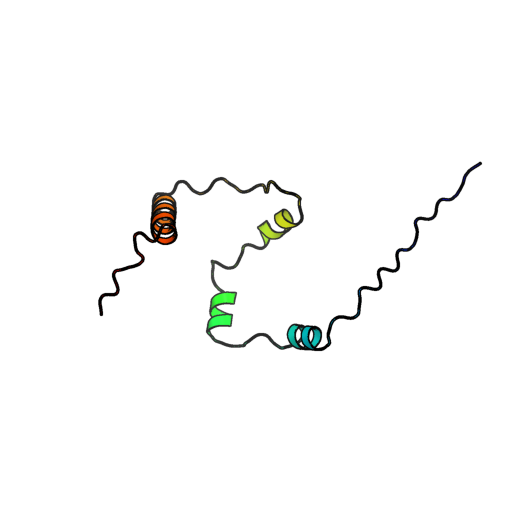 A 1 81 ? 8.170 13.457 15.292 1.00 85.19 81 MET A O 1
ATOM 625 N N . HIS A 1 82 ? 8.802 15.340 14.258 1.00 84.44 82 HIS A N 1
ATOM 626 C CA . HIS A 1 82 ? 9.514 15.908 15.412 1.00 84.44 82 HIS A CA 1
ATOM 627 C C . HIS A 1 82 ? 8.578 16.587 16.419 1.00 84.44 82 HIS A C 1
ATOM 629 O O . HIS A 1 82 ? 9.031 17.199 17.387 1.00 84.44 82 HIS A O 1
ATOM 635 N N . GLY A 1 83 ? 7.272 16.530 16.173 1.00 77.56 83 GLY A N 1
ATOM 636 C CA . GLY A 1 83 ? 6.244 17.064 17.039 1.00 77.56 83 GLY A CA 1
ATOM 637 C C . GLY A 1 83 ? 6.236 18.588 17.166 1.00 77.56 83 GLY A C 1
ATOM 638 O O . GLY A 1 83 ? 5.513 19.118 18.013 1.00 77.56 83 GLY A O 1
ATOM 639 N N . ARG A 1 84 ? 6.991 19.310 16.328 1.00 67.38 84 ARG A N 1
ATOM 640 C CA . ARG A 1 84 ? 7.138 20.775 16.400 1.00 67.38 84 ARG A CA 1
ATOM 641 C C . ARG A 1 84 ? 5.852 21.526 16.051 1.00 67.38 84 ARG A C 1
ATOM 643 O O . ARG A 1 84 ? 5.695 22.663 16.477 1.00 67.38 84 ARG A O 1
ATOM 650 N N . ASN A 1 85 ? 4.912 20.859 15.379 1.00 60.28 85 ASN A N 1
ATOM 651 C CA . ASN A 1 85 ? 3.581 21.383 15.056 1.00 60.28 85 ASN A CA 1
ATOM 652 C C . ASN A 1 85 ? 2.436 20.693 15.828 1.00 60.28 85 ASN A C 1
ATOM 654 O O . ASN A 1 85 ? 1.274 20.898 15.495 1.00 60.28 85 ASN A O 1
ATOM 658 N N . SER A 1 86 ? 2.717 19.891 16.866 1.00 59.34 86 SER A N 1
ATOM 659 C CA . SER A 1 86 ? 1.685 19.071 17.543 1.00 59.34 86 SER A CA 1
ATOM 660 C C . SER A 1 86 ? 0.723 19.849 18.445 1.00 59.34 86 SER A C 1
ATOM 662 O O . SER A 1 86 ? -0.127 19.238 19.086 1.00 59.34 86 SER A O 1
ATOM 664 N N . AR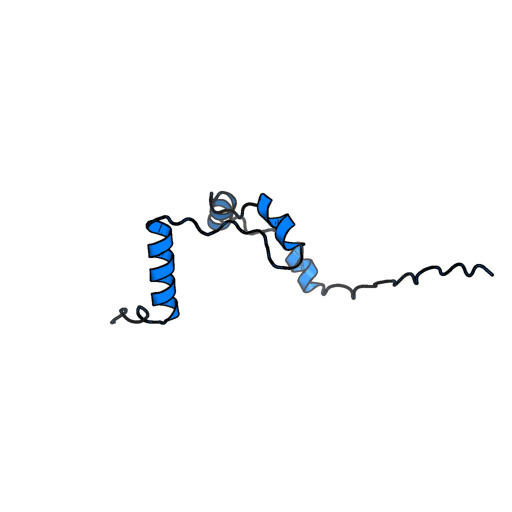G A 1 87 ? 0.884 21.167 18.607 1.00 63.81 87 ARG A N 1
ATOM 665 C CA . ARG A 1 87 ? 0.129 21.933 19.612 1.00 63.81 87 ARG A CA 1
ATOM 666 C C . ARG A 1 87 ? -0.210 23.333 19.125 1.00 63.81 87 ARG A C 1
ATOM 668 O O . ARG A 1 87 ? 0.446 24.297 19.504 1.00 63.81 87 ARG A O 1
ATOM 675 N N . LEU A 1 88 ? -1.269 23.430 18.330 1.00 60.03 88 LEU A N 1
ATOM 676 C CA . LEU A 1 88 ? -2.069 24.652 18.209 1.00 60.03 88 LEU A CA 1
ATOM 677 C C . LEU A 1 88 ? -3.581 24.365 18.169 1.00 60.03 88 LEU A C 1
ATOM 679 O O . LEU A 1 88 ? -4.346 25.223 17.753 1.00 60.03 88 LEU A O 1
ATOM 683 N N . GLU A 1 89 ? -4.040 23.217 18.676 1.00 56.72 89 GLU A N 1
ATOM 684 C CA . GLU A 1 89 ? -5.376 23.177 19.280 1.00 56.72 89 GLU A CA 1
ATOM 685 C C . GLU A 1 89 ? -5.234 23.740 20.696 1.00 56.72 89 GLU A C 1
ATOM 687 O O . GLU A 1 89 ? -4.837 23.052 21.638 1.00 56.72 89 GLU A O 1
ATOM 692 N N . LYS A 1 90 ? -5.434 25.054 20.812 1.00 51.59 90 LYS A N 1
ATOM 693 C CA . LYS A 1 90 ? -5.925 25.633 22.058 1.00 51.59 90 LYS A CA 1
ATOM 694 C C . LYS A 1 90 ? -7.446 25.529 21.999 1.00 51.59 90 LYS A C 1
ATOM 696 O O . LYS A 1 90 ? -8.025 25.945 20.997 1.00 51.59 90 LYS A O 1
ATOM 701 N N . GLU A 1 91 ? -8.010 24.927 23.042 1.00 41.94 91 GLU A N 1
ATOM 702 C CA . GLU A 1 91 ? -9.431 24.981 23.415 1.00 41.94 91 GLU A CA 1
ATOM 703 C C . GLU A 1 91 ? -10.008 26.401 23.335 1.00 41.94 91 GLU A C 1
ATOM 705 O O . GLU A 1 91 ? -9.259 27.367 23.630 1.00 41.94 91 GLU A O 1
#

Radius of gyration: 24.21 Å; chains: 1; bounding box: 48×71×36 Å

Foldseek 3Di:
DDDPPDDDPPPPPPPDDPPVVVVVVPDDDDPDPVVVCQVPDPPPPDCVQVVQVVDDDDGPDDDPDPDPVVVVVVVVVVCVVVVVVVDDPDD